Protein AF-A0A522E561-F1 (afdb_monomer)

Secondary structure (DSSP, 8-state):
----HHHHHHHHHHHHHHHHHHHHHHHHH-----PPPBPTTS-BHHHHHHHHHHHHHHHHHHH----GGGGGSHHHHT----------PPPPPPPTTS-TT----------

Radius of gyration: 41.35 Å; Cα contacts (8 Å, |Δi|>4): 16; chains: 1; bounding box: 94×52×97 Å

pLDDT: mean 77.22, std 13.96, range [38.12, 95.81]

Sequence (111 aa):
MAIQGKNKNLLVLLALLIILATAVYFLLFRKQEEEPLTDELGNPIQAQVVGQDLIGLLSELEAVKFDTSLFRSPAFLNLADFGVSLVSQAQGRINPFDVIGRGSQTSSAGK

Structure (mmCIF, N/CA/C/O backbone):
data_AF-A0A522E561-F1
#
_entry.id   AF-A0A522E561-F1
#
loop_
_atom_site.group_PDB
_atom_site.id
_atom_site.type_symbol
_atom_site.label_atom_id
_atom_site.label_alt_id
_atom_site.label_comp_id
_atom_site.label_asym_id
_atom_site.label_entity_id
_atom_site.label_seq_id
_atom_site.pdbx_PDB_ins_code
_atom_site.Cartn_x
_atom_site.Cartn_y
_atom_site.Cartn_z
_atom_site.occupancy
_atom_site.B_iso_or_equiv
_atom_site.auth_seq_id
_atom_site.auth_comp_id
_atom_site.auth_asym_id
_atom_site.auth_atom_id
_atom_site.pdbx_PDB_model_num
ATOM 1 N N . MET A 1 1 ? -36.951 18.742 64.428 1.00 44.41 1 MET A N 1
ATOM 2 C CA . MET A 1 1 ? -38.304 18.589 63.849 1.00 44.41 1 MET A CA 1
ATOM 3 C C . MET A 1 1 ? -38.703 17.124 63.996 1.00 44.41 1 MET A C 1
ATOM 5 O O . MET A 1 1 ? -38.115 16.274 63.342 1.00 44.41 1 MET A O 1
ATOM 9 N N . ALA A 1 2 ? -39.556 16.799 64.970 1.00 47.66 2 ALA A N 1
ATOM 10 C CA . ALA A 1 2 ? -39.866 15.414 65.331 1.00 47.66 2 ALA A CA 1
ATOM 11 C C . ALA A 1 2 ? -40.941 14.841 64.395 1.00 47.66 2 ALA A C 1
ATOM 13 O O . ALA A 1 2 ? -42.070 15.325 64.370 1.00 47.66 2 ALA A O 1
ATOM 14 N N . ILE A 1 3 ? -40.590 13.814 63.618 1.00 56.03 3 ILE A N 1
ATOM 15 C CA . ILE A 1 3 ? -41.523 13.130 62.717 1.00 56.03 3 ILE A CA 1
ATOM 16 C C . ILE A 1 3 ? -42.206 12.000 63.502 1.00 56.03 3 ILE A C 1
ATOM 18 O O . ILE A 1 3 ? -41.601 10.966 63.787 1.00 56.03 3 ILE A O 1
ATOM 22 N N . GLN A 1 4 ? -43.458 12.244 63.900 1.00 51.28 4 GLN A N 1
ATOM 23 C CA . GLN A 1 4 ? -44.363 11.318 64.594 1.00 51.28 4 GLN A CA 1
ATOM 24 C C . GLN A 1 4 ? -44.577 10.012 63.801 1.00 51.28 4 GLN A C 1
ATOM 26 O O . GLN A 1 4 ? -44.616 10.005 62.568 1.00 51.28 4 GLN A O 1
ATOM 31 N N . GLY A 1 5 ? -44.714 8.896 64.525 1.00 58.38 5 GLY A N 1
ATOM 32 C CA . GLY A 1 5 ? -44.506 7.513 64.061 1.00 58.38 5 GLY A CA 1
ATOM 33 C C . GLY A 1 5 ? -45.359 6.997 62.896 1.00 58.38 5 GLY A C 1
ATOM 34 O O . GLY A 1 5 ? -45.040 5.943 62.359 1.00 58.38 5 GLY A O 1
ATOM 35 N N . LYS A 1 6 ? -46.385 7.728 62.443 1.00 59.81 6 LYS A N 1
ATOM 36 C CA . LYS A 1 6 ? -47.196 7.335 61.276 1.00 59.81 6 LYS A CA 1
ATOM 37 C C . LYS A 1 6 ? -46.588 7.784 59.939 1.00 59.81 6 LYS A C 1
ATOM 39 O O . LYS A 1 6 ? -46.796 7.139 58.918 1.00 59.81 6 LYS A O 1
ATOM 44 N N . ASN A 1 7 ? -45.755 8.826 59.961 1.00 62.25 7 ASN A N 1
ATOM 45 C CA . ASN A 1 7 ? -45.156 9.422 58.761 1.00 62.25 7 ASN A CA 1
ATOM 46 C C . ASN A 1 7 ? -43.792 8.795 58.435 1.00 62.25 7 ASN A C 1
ATOM 48 O O . ASN A 1 7 ? -43.302 8.920 57.318 1.00 62.25 7 ASN A O 1
ATOM 52 N N . LYS A 1 8 ? -43.183 8.100 59.408 1.00 70.31 8 LYS A N 1
ATOM 53 C CA . LYS A 1 8 ? -41.913 7.381 59.236 1.00 70.31 8 LYS A CA 1
ATOM 54 C C . LYS A 1 8 ? -42.053 6.235 58.237 1.00 70.31 8 LYS A C 1
ATOM 56 O O . LYS A 1 8 ? -41.225 6.118 57.347 1.00 70.31 8 LYS A O 1
ATOM 61 N N . ASN A 1 9 ? -43.133 5.457 58.326 1.00 77.50 9 ASN A N 1
ATOM 62 C CA . ASN A 1 9 ? -43.401 4.361 57.390 1.00 77.50 9 ASN A CA 1
ATOM 63 C C . ASN A 1 9 ? -43.669 4.887 55.972 1.00 77.50 9 ASN A C 1
ATOM 65 O O . ASN A 1 9 ? -43.209 4.294 55.004 1.00 77.50 9 ASN A O 1
ATOM 69 N N . LEU A 1 10 ? -44.350 6.035 55.856 1.00 83.62 10 LEU A N 1
ATOM 70 C CA . LEU A 1 10 ? -44.565 6.712 54.575 1.00 83.62 10 LEU A CA 1
ATOM 71 C C . LEU A 1 10 ? -43.246 7.224 53.974 1.00 83.62 10 LEU A C 1
ATOM 73 O O . LEU A 1 10 ? -43.010 7.050 52.785 1.00 83.62 10 LEU A O 1
ATOM 77 N N . LEU A 1 11 ? -42.365 7.804 54.796 1.00 85.25 11 LEU A N 1
ATOM 78 C CA . LEU A 1 11 ? -41.025 8.232 54.381 1.00 85.25 11 LEU A CA 1
ATOM 79 C C . LEU A 1 11 ? -40.142 7.057 53.955 1.00 85.25 11 LEU A C 1
ATOM 81 O O . LEU A 1 11 ? -39.442 7.164 52.954 1.00 85.25 11 LEU A O 1
ATOM 85 N N . VAL A 1 12 ? -40.193 5.937 54.679 1.00 89.19 12 VAL A N 1
ATOM 86 C CA . VAL A 1 12 ? -39.464 4.711 54.321 1.00 89.19 12 VAL A CA 1
ATOM 87 C C . VAL A 1 12 ? -39.979 4.148 52.997 1.00 89.19 12 VAL A C 1
ATOM 89 O O . VAL A 1 12 ? -39.178 3.784 52.142 1.00 89.19 12 VAL A O 1
ATOM 92 N N . LEU A 1 13 ? -41.297 4.136 52.783 1.00 90.19 13 LEU A N 1
ATOM 93 C CA . LEU A 1 13 ? -41.899 3.666 51.535 1.00 90.19 13 LEU A CA 1
ATOM 94 C C . LEU A 1 13 ? -41.559 4.584 50.350 1.00 90.19 13 LEU A C 1
ATOM 96 O O . LEU A 1 13 ? -41.234 4.095 49.271 1.00 90.19 13 LEU A O 1
ATOM 100 N N . LEU A 1 14 ? -41.557 5.903 50.560 1.00 92.56 14 LE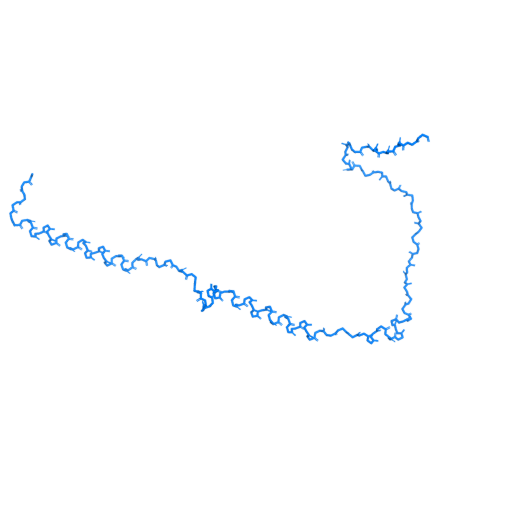U A N 1
ATOM 101 C CA . LEU A 1 14 ? -41.146 6.875 49.547 1.00 92.56 14 LEU A CA 1
ATOM 102 C C . LEU A 1 14 ? -39.656 6.738 49.199 1.00 92.56 14 LEU A C 1
ATOM 104 O O . LEU A 1 14 ? -39.298 6.748 48.025 1.00 92.56 14 LEU A O 1
ATOM 108 N N . ALA A 1 15 ? -38.794 6.560 50.203 1.00 92.25 15 ALA A N 1
ATOM 109 C CA . ALA A 1 15 ? -37.368 6.329 49.993 1.00 92.25 15 ALA A CA 1
ATOM 110 C C . ALA A 1 15 ? -37.118 5.031 49.209 1.00 92.25 15 ALA A C 1
ATOM 112 O O . ALA A 1 15 ? -36.325 5.027 48.270 1.00 92.25 15 ALA A O 1
ATOM 113 N N . LEU A 1 16 ? -37.841 3.955 49.537 1.00 94.94 16 LEU A N 1
ATOM 114 C CA . LEU A 1 16 ? -37.764 2.686 48.814 1.00 94.94 16 LEU A CA 1
ATOM 115 C C . LEU A 1 16 ? -38.172 2.850 47.342 1.00 94.94 16 LEU A C 1
ATOM 117 O O . LEU A 1 16 ? -37.509 2.320 46.454 1.00 94.94 16 LEU A O 1
ATOM 121 N N . LEU A 1 17 ? -39.230 3.620 47.079 1.00 95.62 17 LEU A N 1
ATOM 122 C CA . LEU A 1 17 ? -39.724 3.884 45.729 1.00 95.62 17 LEU A CA 1
ATOM 123 C C . LEU A 1 17 ? -38.715 4.688 44.901 1.00 95.62 17 LEU A C 1
ATOM 125 O O . LEU A 1 17 ? -38.491 4.367 43.737 1.00 95.62 17 LEU A O 1
ATOM 129 N N . ILE A 1 18 ? -38.061 5.683 45.505 1.00 95.69 18 ILE A N 1
ATOM 130 C CA . ILE A 1 18 ? -37.010 6.470 44.844 1.00 95.69 18 ILE A CA 1
ATOM 131 C C . ILE A 1 18 ? -35.805 5.587 44.500 1.00 95.69 18 ILE A C 1
ATOM 133 O O . ILE A 1 18 ? -35.306 5.670 43.383 1.00 95.69 18 ILE A O 1
ATOM 137 N N . ILE A 1 19 ? -35.370 4.717 45.419 1.00 95.69 19 ILE A N 1
ATOM 138 C CA . ILE A 1 19 ? -34.264 3.771 45.181 1.00 95.69 19 ILE A CA 1
ATOM 139 C C . ILE A 1 19 ? -34.612 2.791 44.053 1.00 95.69 19 ILE A C 1
ATOM 141 O O . ILE A 1 19 ? -33.778 2.482 43.204 1.00 95.69 19 ILE A O 1
ATOM 145 N N . LEU A 1 20 ? -35.856 2.311 44.017 1.00 95.81 20 LEU A N 1
ATOM 146 C CA . LEU A 1 20 ? -36.308 1.405 42.966 1.00 95.81 20 LEU A CA 1
ATOM 147 C C . LEU A 1 20 ? -36.369 2.115 41.605 1.00 95.81 20 LEU A C 1
ATOM 149 O O . LEU A 1 20 ? -35.926 1.565 40.599 1.00 95.81 20 LEU A O 1
ATOM 153 N N . ALA A 1 21 ? -36.861 3.355 41.576 1.00 94.31 21 ALA A N 1
ATOM 154 C CA . ALA A 1 21 ? -36.925 4.164 40.365 1.00 94.31 21 ALA A CA 1
ATOM 155 C C . ALA A 1 21 ? -35.528 4.491 39.814 1.00 94.31 21 ALA A C 1
ATOM 157 O O . ALA A 1 21 ? -35.312 4.395 38.606 1.00 94.31 21 ALA A O 1
ATOM 158 N N . THR A 1 22 ? -34.562 4.823 40.678 1.00 92.19 22 THR A N 1
ATOM 159 C CA . THR A 1 22 ? -33.177 5.071 40.252 1.00 92.19 22 THR A CA 1
ATOM 160 C C . THR A 1 22 ? -32.495 3.800 39.762 1.00 92.19 22 THR A C 1
ATOM 162 O O . THR A 1 22 ? -31.794 3.861 38.756 1.00 92.19 22 THR A O 1
ATOM 165 N N . ALA A 1 23 ? -32.737 2.647 40.390 1.00 93.19 23 ALA A N 1
ATOM 166 C CA . ALA A 1 23 ? -32.215 1.365 39.918 1.00 93.19 23 ALA A CA 1
ATOM 167 C C . ALA A 1 23 ? -32.741 1.012 38.516 1.00 93.19 23 ALA A C 1
ATOM 169 O O . ALA A 1 23 ? -31.956 0.677 37.632 1.00 93.19 23 ALA A O 1
ATOM 170 N N . VAL A 1 24 ? -34.050 1.150 38.280 1.00 94.06 24 VAL A N 1
ATOM 171 C CA . VAL A 1 24 ? -34.658 0.900 36.961 1.00 94.06 24 VAL A CA 1
ATOM 172 C C . VAL A 1 24 ? -34.136 1.886 35.917 1.00 94.06 24 VAL A C 1
ATOM 174 O O . VAL A 1 24 ? -33.767 1.476 34.819 1.00 94.06 24 VAL A O 1
ATOM 177 N N . TYR A 1 25 ? -34.041 3.172 36.261 1.00 93.62 25 TYR A N 1
ATOM 178 C CA . TYR A 1 25 ? -33.470 4.180 35.370 1.00 93.62 25 TYR A CA 1
ATOM 179 C C . TYR A 1 25 ? -32.019 3.84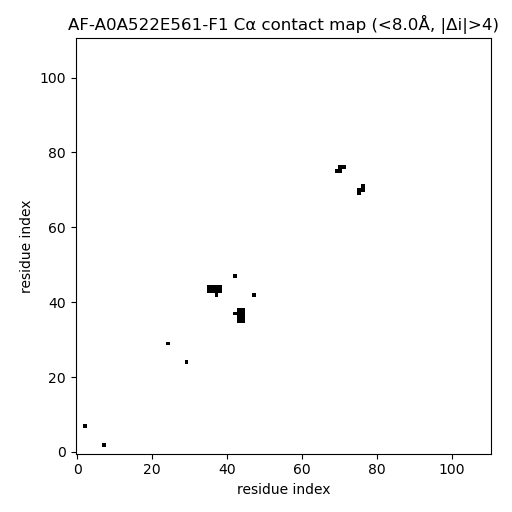9 35.000 1.00 93.62 25 TYR A C 1
ATOM 181 O O . TYR A 1 25 ? -31.658 3.897 33.829 1.00 93.62 25 TYR A O 1
ATOM 189 N N . PHE A 1 26 ? -31.196 3.447 35.969 1.00 90.88 26 PHE A N 1
ATOM 190 C CA . PHE A 1 26 ? -29.793 3.118 35.727 1.00 90.88 26 PHE A CA 1
ATOM 191 C C . PHE A 1 26 ? -29.618 1.846 34.887 1.00 90.88 26 PHE A C 1
ATOM 193 O O . PHE A 1 26 ? -28.676 1.763 34.107 1.00 90.88 26 PHE A O 1
ATOM 200 N N . LEU A 1 27 ? -30.527 0.873 35.010 1.00 87.19 27 LEU A N 1
ATOM 201 C CA . LEU A 1 27 ? -30.519 -0.336 34.181 1.00 87.19 27 LEU A CA 1
ATOM 202 C C . LEU A 1 27 ? -30.982 -0.071 32.742 1.00 87.19 27 LEU A C 1
ATOM 204 O O . LEU A 1 27 ? -30.425 -0.657 31.821 1.00 87.19 27 LEU A O 1
ATOM 208 N N . LEU A 1 28 ? -31.969 0.807 32.538 1.00 85.81 28 LEU A N 1
ATOM 209 C CA . LEU A 1 28 ? -32.517 1.097 31.207 1.00 85.81 28 LEU A CA 1
ATOM 210 C C . LEU A 1 28 ? -31.733 2.173 30.439 1.00 85.81 28 LEU A C 1
ATOM 212 O O . LEU A 1 28 ? -31.684 2.130 29.215 1.00 85.81 28 LEU A O 1
ATOM 216 N N . PHE A 1 29 ? -31.133 3.141 31.139 1.00 85.38 29 PHE A N 1
ATOM 217 C CA . PHE A 1 29 ? -30.453 4.297 30.539 1.00 85.38 29 PHE A CA 1
ATOM 218 C C . PHE A 1 29 ? -28.934 4.295 30.734 1.00 85.38 29 PHE A C 1
ATOM 220 O O . PHE A 1 29 ? -28.275 5.278 30.383 1.00 85.38 29 PHE A O 1
ATOM 227 N N . ARG A 1 30 ? -28.338 3.204 31.241 1.00 76.50 30 ARG A N 1
ATOM 228 C CA . ARG A 1 30 ? -26.888 3.007 31.108 1.00 76.50 30 ARG A CA 1
ATOM 229 C C . ARG A 1 30 ? -26.564 2.919 29.622 1.00 76.50 30 ARG A C 1
ATOM 231 O O . ARG A 1 30 ? -26.758 1.880 28.999 1.00 76.50 30 ARG A O 1
ATOM 238 N N . LYS A 1 31 ? -26.045 4.009 29.056 1.00 65.44 31 LYS A N 1
ATOM 239 C CA . LYS A 1 31 ? -25.295 3.938 27.805 1.00 65.44 31 LYS A CA 1
ATOM 240 C C . LYS A 1 31 ? -24.110 3.024 28.067 1.00 65.44 31 LYS A C 1
ATOM 242 O O . LYS A 1 31 ? -23.229 3.350 28.858 1.00 65.44 31 LYS A O 1
ATOM 247 N N . GLN A 1 32 ? -24.155 1.848 27.466 1.00 62.62 32 GLN A N 1
ATOM 248 C CA . GLN A 1 32 ? -23.000 0.986 27.364 1.00 62.62 32 GLN A CA 1
ATOM 249 C C . GLN A 1 32 ? -22.024 1.734 26.458 1.00 62.62 32 GLN A C 1
ATOM 251 O O . GLN A 1 32 ? -22.333 1.978 25.294 1.00 62.62 32 GLN A O 1
ATOM 256 N N . GLU A 1 33 ? -20.917 2.220 27.019 1.00 63.66 33 GLU A N 1
ATOM 257 C CA . GLU A 1 33 ? -19.781 2.605 26.188 1.00 63.66 33 GLU A CA 1
ATOM 258 C C . GLU A 1 33 ? -19.422 1.351 25.393 1.00 63.66 33 GLU A C 1
ATOM 260 O O . GLU A 1 33 ? -19.187 0.288 25.975 1.00 63.66 33 GLU A O 1
ATOM 265 N N . GLU A 1 34 ? -19.540 1.438 24.070 1.00 61.12 34 GLU A N 1
ATOM 266 C CA . GLU A 1 34 ? -19.158 0.347 23.188 1.00 61.12 34 GLU A CA 1
ATOM 267 C C . GLU A 1 34 ? -17.640 0.207 23.280 1.00 61.12 34 GLU A C 1
ATOM 269 O O . GLU A 1 34 ? -16.884 0.889 22.591 1.00 61.12 34 GLU A O 1
ATOM 274 N N . GLU A 1 35 ? -17.197 -0.648 24.201 1.00 65.06 35 GLU A N 1
ATOM 275 C CA . GLU A 1 35 ? -15.864 -1.231 24.164 1.00 65.06 35 GLU A CA 1
ATOM 276 C C . GLU A 1 35 ? -15.674 -1.816 22.756 1.00 65.06 35 GLU A C 1
ATOM 278 O O . GLU A 1 35 ? -16.513 -2.612 22.310 1.00 65.06 35 GLU A O 1
ATOM 283 N N . PRO A 1 36 ? -14.631 -1.401 22.016 1.00 64.38 36 PRO A N 1
ATOM 284 C CA . PRO A 1 36 ? -14.404 -1.911 20.677 1.00 64.38 36 PRO A CA 1
ATOM 285 C C . PRO A 1 36 ? -14.257 -3.428 20.763 1.00 64.38 36 PRO A C 1
ATOM 287 O O . PRO A 1 36 ? -13.386 -3.934 21.472 1.00 64.38 36 PRO A O 1
ATOM 290 N N . LEU A 1 37 ? -15.123 -4.153 20.047 1.00 70.19 37 LEU A N 1
ATOM 291 C CA . LEU A 1 37 ? -15.049 -5.607 19.978 1.00 70.19 37 LEU A CA 1
ATOM 292 C C . LEU A 1 37 ? -13.646 -5.999 19.509 1.00 70.19 37 LEU A C 1
ATOM 294 O O . LEU A 1 37 ? -13.217 -5.647 18.404 1.00 70.19 37 LEU A O 1
ATOM 298 N N . THR A 1 38 ? -12.938 -6.691 20.391 1.00 75.81 38 THR A N 1
ATOM 299 C CA . THR A 1 38 ? -11.602 -7.223 20.162 1.00 75.81 38 THR A CA 1
ATOM 300 C C . THR A 1 38 ? -11.692 -8.723 19.890 1.00 75.81 38 THR A C 1
ATOM 302 O O . THR A 1 38 ? -12.528 -9.427 20.454 1.00 75.81 38 THR A O 1
ATOM 305 N N . ASP A 1 39 ? -10.865 -9.189 18.962 1.00 73.88 39 ASP A N 1
ATOM 306 C C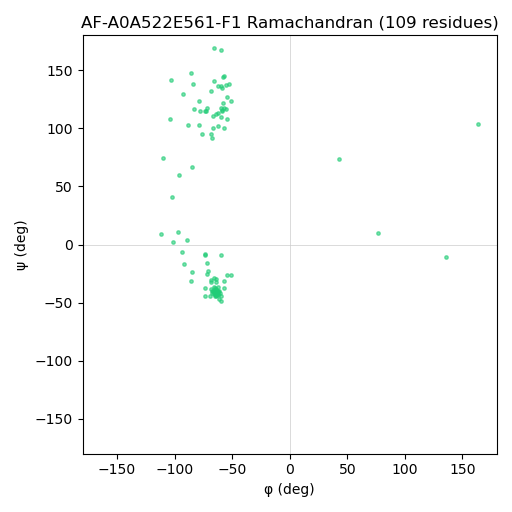A . ASP A 1 39 ? -10.610 -10.604 18.681 1.00 73.88 39 ASP A CA 1
ATOM 307 C C . ASP A 1 39 ? -9.906 -11.286 19.882 1.00 73.88 39 ASP A C 1
ATOM 309 O O . ASP A 1 39 ? -9.424 -10.614 20.793 1.00 73.88 39 ASP A O 1
ATOM 313 N N . GLU A 1 40 ? -9.804 -12.615 19.878 1.00 75.94 40 GLU A N 1
ATOM 314 C CA . GLU A 1 40 ? -9.061 -13.456 20.828 1.00 75.94 40 GLU A CA 1
ATOM 315 C C . GLU A 1 40 ? -7.599 -13.000 21.016 1.00 75.94 40 GLU A C 1
ATOM 317 O O . GLU A 1 40 ? -7.022 -13.180 22.088 1.00 75.94 40 GLU A O 1
ATOM 322 N N . LEU A 1 41 ? -7.015 -12.334 20.010 1.00 76.00 41 LEU A N 1
ATOM 323 C CA . LEU A 1 41 ? -5.684 -11.717 20.075 1.00 76.00 41 LEU A CA 1
ATOM 324 C C . LEU A 1 41 ? -5.667 -10.254 20.567 1.00 76.00 41 LEU A C 1
ATOM 326 O O . LEU A 1 41 ? -4.610 -9.625 20.574 1.00 76.00 41 LEU A O 1
ATOM 330 N N . GLY A 1 42 ? -6.805 -9.687 20.971 1.00 72.38 42 GLY A N 1
ATOM 331 C CA . GLY A 1 42 ? -6.904 -8.307 21.460 1.00 72.38 42 GLY A CA 1
ATOM 332 C C . GLY A 1 42 ? -6.874 -7.238 20.361 1.00 72.38 42 GLY A C 1
ATOM 333 O O . GLY A 1 42 ? -6.767 -6.049 20.660 1.00 72.38 42 GLY A O 1
ATOM 334 N N . ASN A 1 43 ? -6.972 -7.635 19.089 1.00 75.12 43 ASN A N 1
ATOM 335 C CA . ASN A 1 43 ? -7.032 -6.704 17.964 1.00 75.12 43 ASN A CA 1
ATOM 336 C C . ASN A 1 43 ? -8.474 -6.231 17.751 1.00 75.12 43 ASN A C 1
ATOM 338 O O . ASN A 1 43 ? -9.382 -7.061 17.789 1.00 75.12 43 ASN A O 1
ATOM 342 N N . PRO A 1 44 ? -8.724 -4.939 17.478 1.00 74.00 44 PRO A N 1
ATOM 343 C CA . PRO A 1 44 ? -10.062 -4.495 17.104 1.00 74.00 44 PRO A CA 1
ATOM 344 C C . PRO A 1 44 ? -10.498 -5.246 15.839 1.00 74.00 44 PRO A C 1
ATOM 346 O O . PRO A 1 44 ? -9.725 -5.328 14.889 1.00 74.00 44 PRO A O 1
ATOM 349 N N . ILE A 1 45 ? -11.730 -5.766 15.786 1.00 65.50 45 ILE A N 1
ATOM 350 C CA . ILE A 1 45 ? -12.233 -6.572 14.647 1.00 65.50 45 ILE A CA 1
ATOM 351 C C . ILE A 1 45 ? -12.085 -5.841 13.294 1.00 65.50 45 ILE A C 1
ATOM 353 O O . ILE A 1 45 ? -11.911 -6.458 12.247 1.00 65.50 45 ILE A O 1
ATOM 357 N N . GLN A 1 46 ? -12.065 -4.510 13.308 1.00 62.81 46 GLN A N 1
ATOM 358 C CA . GLN A 1 46 ? -11.806 -3.672 12.132 1.00 62.81 46 GLN A CA 1
ATOM 359 C C . GLN A 1 46 ? -10.386 -3.859 11.552 1.00 62.81 46 GLN A C 1
ATOM 361 O O . GLN A 1 46 ? -10.200 -3.736 10.345 1.00 62.81 46 GLN A O 1
ATOM 366 N N . ALA A 1 47 ? -9.389 -4.206 12.375 1.00 61.44 47 ALA A N 1
ATOM 367 C CA . ALA A 1 47 ? -8.025 -4.507 11.933 1.00 61.44 47 ALA A CA 1
ATOM 368 C C . ALA A 1 47 ? -7.919 -5.851 11.188 1.00 61.44 47 ALA A C 1
ATOM 370 O O . ALA A 1 47 ? -7.052 -6.000 10.328 1.00 61.44 47 ALA A O 1
ATOM 371 N N . GLN A 1 48 ? -8.828 -6.799 11.452 1.00 62.81 48 GLN A N 1
ATOM 372 C CA . GLN A 1 48 ? -8.910 -8.071 10.722 1.00 62.81 48 GLN A CA 1
ATOM 373 C C . GLN A 1 48 ? -9.189 -7.839 9.227 1.00 62.81 48 GLN A C 1
ATOM 375 O O . GLN A 1 48 ? -8.590 -8.488 8.371 1.00 62.81 48 GLN A O 1
ATOM 380 N N . VAL A 1 49 ? -10.065 -6.874 8.917 1.00 64.62 49 VAL A N 1
ATOM 381 C CA . VAL A 1 49 ? -10.449 -6.514 7.542 1.00 64.62 49 VAL A CA 1
ATOM 382 C C . VAL A 1 49 ? -9.245 -5.967 6.766 1.00 64.62 49 VAL A C 1
ATOM 384 O O . VAL A 1 49 ? -8.988 -6.395 5.647 1.00 64.62 49 VAL A O 1
ATOM 387 N N . VAL A 1 50 ? -8.437 -5.108 7.397 1.00 70.69 50 VAL A N 1
ATOM 388 C CA . VAL A 1 50 ? -7.215 -4.547 6.788 1.00 70.69 50 VAL A CA 1
ATOM 389 C C . VAL A 1 50 ? -6.161 -5.630 6.523 1.00 70.69 50 VAL A C 1
ATOM 391 O O . VAL A 1 50 ? -5.475 -5.594 5.502 1.00 70.69 50 VAL A O 1
ATOM 394 N N . GLY A 1 51 ? -6.034 -6.617 7.417 1.00 78.00 51 GLY A N 1
ATOM 395 C CA . GLY A 1 51 ? -5.130 -7.752 7.217 1.00 78.00 51 GLY A CA 1
ATOM 396 C C . GLY A 1 51 ? -5.509 -8.602 6.001 1.00 78.00 51 GLY A C 1
ATOM 397 O O . GLY A 1 51 ? -4.637 -8.981 5.220 1.00 78.00 51 GLY A O 1
ATOM 398 N N . GLN A 1 52 ? -6.808 -8.854 5.808 1.00 80.19 52 GLN A N 1
ATOM 399 C CA . GLN A 1 52 ? -7.333 -9.622 4.676 1.00 80.19 52 GLN A CA 1
ATOM 400 C C . GLN A 1 52 ? -7.029 -8.942 3.329 1.00 80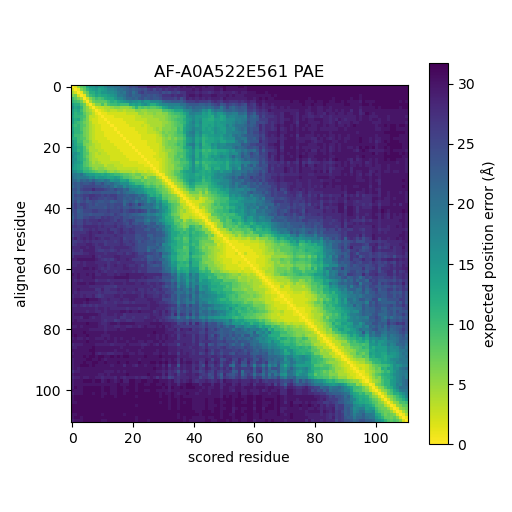.19 52 GLN A C 1
ATOM 402 O O . GLN A 1 52 ? -6.582 -9.614 2.397 1.00 80.19 52 GLN A O 1
ATOM 407 N N . ASP A 1 53 ? -7.205 -7.620 3.247 1.00 83.44 53 ASP A N 1
ATOM 408 C CA . ASP A 1 53 ? -6.919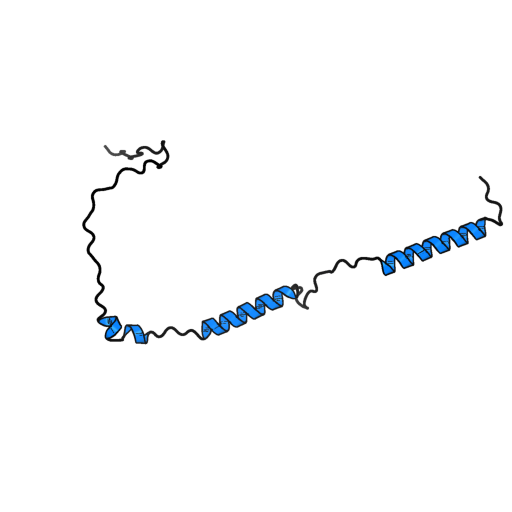 -6.834 2.040 1.00 83.44 53 ASP A CA 1
ATOM 409 C C . ASP A 1 53 ? -5.430 -6.874 1.673 1.00 83.44 53 ASP A C 1
ATOM 411 O O . ASP A 1 53 ? -5.073 -7.024 0.503 1.00 83.44 53 ASP A O 1
ATOM 415 N N . LEU A 1 54 ? -4.542 -6.806 2.672 1.00 87.62 54 LEU A N 1
ATOM 416 C CA . LEU A 1 54 ? -3.096 -6.875 2.455 1.00 87.62 54 LEU A CA 1
ATOM 417 C C . LEU A 1 54 ? -2.662 -8.245 1.910 1.00 87.62 54 LEU A C 1
ATOM 419 O O . LEU A 1 54 ? -1.801 -8.326 1.036 1.00 87.62 54 LEU A O 1
ATOM 423 N N . ILE A 1 55 ? -3.277 -9.321 2.408 1.00 89.31 55 ILE A N 1
ATOM 424 C CA . ILE A 1 55 ? -3.031 -10.692 1.943 1.00 89.31 55 ILE A CA 1
ATOM 425 C C . ILE A 1 55 ? -3.543 -10.868 0.507 1.00 89.31 55 ILE A C 1
ATOM 427 O O . ILE A 1 55 ? -2.858 -11.478 -0.315 1.00 89.31 55 ILE A O 1
ATOM 431 N N . GLY A 1 56 ? -4.708 -10.294 0.185 1.00 88.88 56 GLY A N 1
ATOM 432 C CA . GLY A 1 56 ? -5.237 -10.262 -1.180 1.00 88.88 56 GLY A CA 1
ATOM 433 C C . GLY A 1 56 ? -4.297 -9.538 -2.145 1.00 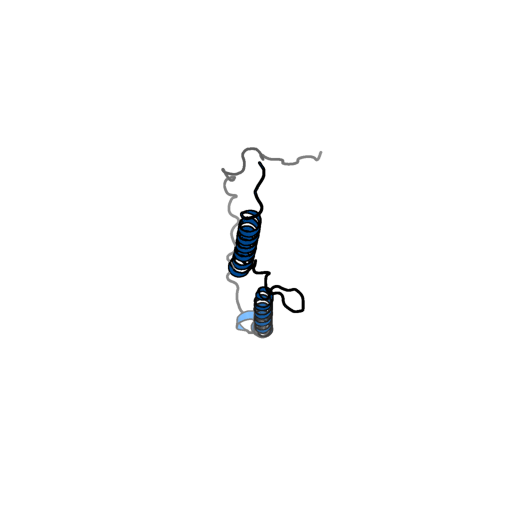88.88 56 GLY A C 1
ATOM 434 O O . GLY A 1 56 ? -3.925 -10.094 -3.177 1.00 88.88 56 GLY A O 1
ATOM 435 N N . LEU A 1 57 ? -3.835 -8.344 -1.765 1.00 90.00 57 LEU A N 1
ATOM 436 C CA . LEU A 1 57 ? -2.895 -7.553 -2.559 1.00 90.00 57 LEU A CA 1
ATOM 437 C C . LEU A 1 57 ? -1.553 -8.272 -2.757 1.00 90.00 57 LEU A C 1
ATOM 439 O O . LEU A 1 57 ? -0.982 -8.233 -3.846 1.00 90.00 57 LEU A O 1
ATOM 443 N N . LEU A 1 58 ? -1.046 -8.948 -1.722 1.00 90.38 58 LEU A N 1
ATOM 444 C CA . LEU A 1 58 ? 0.188 -9.724 -1.822 1.00 90.38 58 LEU A CA 1
ATOM 445 C C . LEU A 1 58 ? 0.037 -10.897 -2.799 1.00 90.38 58 LEU A C 1
ATOM 447 O O . LEU A 1 58 ? 0.921 -11.112 -3.625 1.00 90.38 58 LEU A O 1
ATOM 451 N N . SER A 1 59 ? -1.090 -11.613 -2.745 1.00 90.75 59 SER A N 1
ATOM 452 C CA . SER A 1 59 ? -1.385 -12.697 -3.688 1.00 90.75 59 SER A CA 1
ATOM 453 C C . SER A 1 59 ? -1.490 -12.194 -5.130 1.00 90.75 59 SER A C 1
ATOM 455 O O . SER A 1 59 ? -1.081 -12.897 -6.053 1.00 90.75 59 SER A O 1
ATOM 457 N N . GLU A 1 60 ? -2.039 -10.996 -5.336 1.00 89.69 60 GLU A N 1
ATOM 458 C CA . GLU A 1 60 ? -2.125 -10.370 -6.656 1.00 89.69 60 GLU A CA 1
ATOM 459 C C . GLU A 1 60 ? -0.737 -9.962 -7.171 1.00 89.69 60 GLU A C 1
ATOM 461 O O . GLU A 1 60 ? -0.382 -10.271 -8.308 1.00 89.69 60 GLU A O 1
ATOM 466 N N . LEU A 1 61 ? 0.092 -9.351 -6.320 1.00 87.00 61 LEU A N 1
ATOM 467 C CA . LEU A 1 61 ? 1.471 -8.973 -6.646 1.00 87.00 61 LEU A CA 1
ATOM 468 C C . LEU A 1 61 ? 2.372 -10.179 -6.933 1.00 87.00 61 LEU A C 1
ATOM 470 O O . LEU A 1 61 ? 3.199 -10.108 -7.839 1.00 87.00 61 LEU A O 1
ATOM 474 N N . GLU A 1 62 ? 2.219 -11.289 -6.206 1.00 86.75 62 GLU A N 1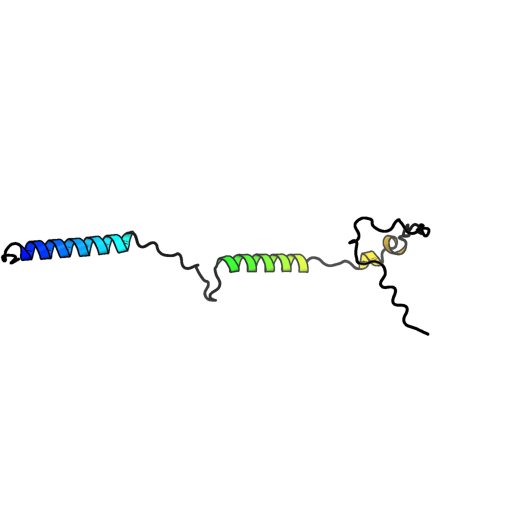
ATOM 475 C CA . GLU A 1 62 ? 2.987 -12.518 -6.451 1.00 86.75 62 GLU A CA 1
ATOM 476 C C . GLU A 1 62 ? 2.674 -13.130 -7.829 1.00 86.75 62 GLU A C 1
ATOM 478 O O . GLU A 1 62 ? 3.552 -13.702 -8.486 1.00 86.75 62 GLU A O 1
ATOM 483 N N . ALA A 1 63 ? 1.436 -12.969 -8.305 1.00 85.31 63 ALA A N 1
ATOM 484 C CA . ALA A 1 63 ? 1.029 -13.416 -9.633 1.00 85.31 63 ALA A CA 1
ATOM 485 C C . ALA A 1 63 ? 1.640 -12.565 -10.764 1.00 85.31 63 ALA A C 1
ATOM 487 O O . ALA A 1 63 ? 1.781 -13.052 -11.891 1.00 85.31 63 ALA A O 1
ATOM 488 N N . VAL A 1 64 ? 2.049 -11.321 -10.484 1.00 85.19 64 VAL A N 1
ATOM 489 C CA . VAL A 1 64 ? 2.709 -10.451 -11.464 1.00 85.19 64 VAL A CA 1
ATOM 490 C C . VAL A 1 64 ? 4.162 -10.891 -11.635 1.00 85.19 64 VAL A C 1
ATOM 492 O O . VAL A 1 64 ? 5.068 -10.482 -10.909 1.00 85.19 64 VAL A O 1
ATOM 495 N N . LYS A 1 65 ? 4.410 -11.719 -12.650 1.00 83.31 65 LYS A N 1
ATOM 496 C CA . LYS A 1 65 ? 5.770 -12.082 -13.058 1.00 83.31 65 LYS A CA 1
ATOM 497 C C . LYS A 1 65 ? 6.276 -11.164 -14.153 1.00 83.31 65 LYS A C 1
ATOM 499 O O . LYS A 1 65 ? 5.629 -10.969 -15.178 1.00 83.31 65 LYS A O 1
ATOM 504 N N . PHE A 1 66 ? 7.474 -10.632 -13.941 1.00 82.69 66 PHE A N 1
ATOM 505 C CA . PHE A 1 66 ? 8.157 -9.833 -14.942 1.00 82.69 66 PHE A CA 1
ATOM 506 C C . PHE A 1 66 ? 8.790 -10.737 -16.002 1.00 82.69 66 PHE A C 1
ATOM 508 O O . PHE A 1 66 ? 9.703 -11.514 -15.711 1.00 82.69 66 PHE A O 1
ATOM 515 N N . ASP A 1 67 ? 8.297 -10.644 -17.235 1.00 86.56 67 ASP A N 1
ATOM 516 C CA . ASP A 1 67 ? 8.830 -11.413 -18.352 1.00 86.56 67 ASP A CA 1
ATOM 517 C C . ASP A 1 67 ? 10.121 -10.784 -18.895 1.00 86.56 67 ASP A C 1
ATOM 519 O O . ASP A 1 67 ? 10.119 -9.804 -19.642 1.00 86.56 67 ASP A O 1
ATOM 523 N N . THR A 1 68 ? 11.253 -11.390 -18.538 1.00 87.62 68 THR A N 1
ATOM 524 C CA . THR A 1 68 ? 12.580 -10.969 -19.013 1.00 87.62 68 THR A CA 1
ATOM 525 C C . THR A 1 68 ? 12.849 -11.331 -20.478 1.00 87.62 68 THR A C 1
ATOM 527 O O . THR A 1 68 ? 13.845 -10.877 -21.047 1.00 87.62 68 THR A O 1
ATOM 530 N N . SER A 1 69 ? 11.974 -12.116 -21.118 1.00 90.25 69 SER A N 1
ATOM 531 C CA . SER A 1 69 ? 12.093 -12.471 -22.534 1.00 90.25 69 SER A CA 1
ATOM 532 C C . SER A 1 69 ? 11.936 -11.254 -23.451 1.00 90.25 69 SER A C 1
ATOM 534 O O . SER A 1 69 ? 12.591 -11.190 -24.495 1.00 90.25 69 SER A O 1
ATOM 536 N N . LEU A 1 70 ? 11.173 -10.239 -23.021 1.00 87.56 70 LEU A N 1
ATOM 537 C CA . LEU A 1 70 ? 10.980 -8.986 -23.756 1.00 87.56 70 LEU A CA 1
ATOM 538 C C . LEU A 1 70 ? 12.306 -8.279 -24.061 1.00 87.56 70 LEU A C 1
ATOM 540 O O . LEU A 1 70 ? 12.486 -7.774 -25.169 1.00 87.56 70 LEU A O 1
ATOM 544 N N . PHE A 1 71 ? 13.273 -8.325 -23.140 1.00 89.25 71 PHE A N 1
ATOM 545 C C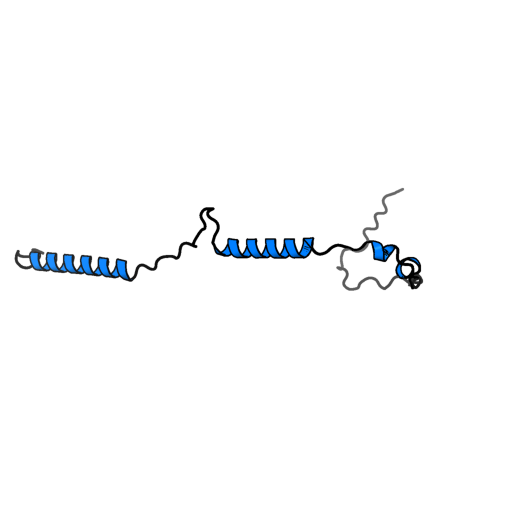A . PHE A 1 71 ? 14.597 -7.720 -23.330 1.00 89.25 71 PHE A CA 1
ATOM 546 C C . PHE A 1 71 ? 15.492 -8.463 -24.319 1.00 89.25 71 PHE A C 1
ATOM 548 O O . PHE A 1 71 ? 16.495 -7.924 -24.778 1.00 89.25 71 PHE A O 1
ATOM 555 N N . ARG A 1 72 ? 15.149 -9.712 -24.640 1.00 91.44 72 ARG A N 1
ATOM 556 C CA . ARG A 1 72 ? 15.840 -10.511 -25.658 1.00 91.44 72 ARG A CA 1
ATOM 557 C C . ARG A 1 72 ? 15.176 -10.387 -27.025 1.00 91.44 72 ARG A C 1
ATOM 559 O O . ARG A 1 72 ? 15.697 -10.928 -27.998 1.00 91.44 72 ARG A O 1
ATOM 566 N N . SER A 1 73 ? 14.028 -9.712 -27.111 1.00 91.62 73 SER A N 1
ATOM 567 C CA . SER A 1 73 ? 13.338 -9.533 -28.380 1.00 91.62 73 SER A CA 1
ATOM 568 C C . SER A 1 73 ? 14.183 -8.667 -29.326 1.00 91.62 73 SER A C 1
ATOM 570 O O . SER A 1 73 ? 14.768 -7.668 -28.895 1.00 91.62 73 SER A O 1
ATOM 572 N N . PRO A 1 74 ? 14.227 -8.988 -30.632 1.00 89.31 74 PRO A N 1
ATOM 573 C CA . PRO A 1 74 ? 14.885 -8.132 -31.612 1.00 89.31 74 PRO A CA 1
ATOM 574 C C . PRO A 1 74 ? 14.312 -6.712 -31.621 1.00 89.31 74 PRO A C 1
ATOM 576 O O . PRO A 1 74 ? 15.050 -5.769 -31.868 1.00 89.31 74 PRO A O 1
ATOM 579 N N . ALA A 1 75 ? 13.021 -6.543 -31.318 1.00 86.31 75 ALA A N 1
ATOM 580 C CA . ALA A 1 75 ? 12.389 -5.231 -31.221 1.00 86.31 75 ALA A CA 1
ATOM 581 C C . ALA A 1 75 ? 12.982 -4.377 -30.087 1.00 86.31 75 ALA A C 1
ATOM 583 O O . ALA A 1 75 ? 13.219 -3.192 -30.290 1.00 86.31 75 ALA A O 1
ATOM 584 N N . PHE A 1 76 ? 13.261 -4.977 -28.924 1.00 87.69 76 PHE A N 1
ATOM 585 C CA . PHE A 1 76 ? 13.897 -4.286 -27.802 1.00 87.69 76 PHE A CA 1
ATOM 586 C C . PHE A 1 76 ? 15.389 -4.031 -28.053 1.00 87.69 76 PHE A C 1
ATOM 588 O O . PHE A 1 76 ? 15.874 -2.930 -27.820 1.00 87.69 76 PHE A O 1
ATOM 595 N N . LEU A 1 77 ? 16.120 -5.024 -28.571 1.00 88.88 77 LEU A N 1
ATOM 596 C CA . LEU A 1 77 ? 17.564 -4.906 -28.820 1.00 88.88 77 LEU A CA 1
ATOM 597 C C . LEU A 1 77 ? 17.913 -3.932 -29.953 1.00 88.88 77 LEU A C 1
ATOM 599 O O . LEU A 1 77 ? 18.975 -3.320 -29.922 1.00 88.88 77 LEU A O 1
ATOM 603 N N . ASN A 1 78 ? 17.035 -3.797 -30.949 1.00 90.12 78 ASN A N 1
ATOM 604 C CA . ASN A 1 78 ? 17.205 -2.856 -32.058 1.00 90.12 78 ASN A CA 1
ATOM 605 C C . ASN A 1 78 ? 16.447 -1.541 -31.835 1.00 90.12 78 ASN A C 1
ATOM 607 O O . ASN A 1 78 ? 16.321 -0.753 -32.774 1.00 90.12 78 ASN A O 1
ATOM 611 N N . LEU A 1 79 ? 15.920 -1.301 -30.627 1.00 86.25 79 LEU A N 1
ATOM 612 C CA . LEU A 1 79 ? 15.293 -0.029 -30.302 1.00 86.25 79 LEU A CA 1
ATOM 613 C C . LEU A 1 79 ? 16.372 1.058 -30.314 1.00 86.25 79 LEU A C 1
ATOM 615 O O . LEU A 1 79 ? 17.152 1.203 -29.376 1.00 86.25 79 LEU A O 1
ATOM 619 N N . ALA A 1 80 ? 16.430 1.800 -31.415 1.00 77.75 80 ALA A N 1
ATOM 620 C CA . ALA A 1 80 ? 17.260 2.983 -31.522 1.00 77.75 80 ALA A CA 1
ATOM 621 C C . ALA A 1 80 ? 16.610 4.099 -30.697 1.00 77.75 80 ALA A C 1
ATOM 623 O O . ALA A 1 80 ? 15.499 4.536 -31.001 1.00 77.75 80 ALA A O 1
ATOM 624 N N . ASP A 1 81 ? 17.289 4.530 -29.637 1.00 76.25 81 ASP A N 1
ATOM 625 C CA . ASP A 1 81 ? 16.872 5.693 -28.862 1.00 76.25 81 ASP A CA 1
ATOM 626 C C . ASP A 1 81 ? 17.041 6.966 -29.707 1.00 76.25 81 ASP A C 1
ATOM 628 O O . ASP A 1 81 ? 18.087 7.193 -30.321 1.00 76.25 81 ASP A O 1
ATOM 632 N N . PHE A 1 82 ? 16.009 7.809 -29.741 1.00 76.12 82 PHE A N 1
ATOM 633 C CA . PHE A 1 82 ? 16.026 9.096 -30.435 1.00 76.12 82 PHE A CA 1
ATOM 634 C C . PHE A 1 82 ? 16.366 10.210 -29.444 1.00 76.12 82 PHE A C 1
ATOM 636 O O . PHE A 1 82 ? 15.601 11.152 -29.231 1.00 76.12 82 PHE A O 1
ATOM 643 N N . GLY A 1 83 ? 17.539 10.101 -28.826 1.00 81.06 83 GLY A N 1
ATOM 644 C CA . GLY A 1 83 ? 18.098 11.169 -28.010 1.00 81.06 83 GLY A CA 1
ATOM 645 C C . GLY A 1 83 ? 18.569 12.326 -28.891 1.00 81.06 83 GLY A C 1
ATOM 646 O O . GLY A 1 83 ? 19.492 12.177 -29.690 1.00 81.06 83 GLY A O 1
ATOM 647 N N . VAL A 1 84 ? 17.969 13.508 -28.740 1.00 83.25 84 VAL A N 1
ATOM 648 C CA . VAL A 1 84 ? 18.525 14.745 -29.307 1.00 83.25 84 VAL A CA 1
ATOM 649 C C . VAL A 1 84 ? 19.650 15.226 -28.398 1.00 83.25 84 VAL A C 1
ATOM 651 O O . VAL A 1 84 ? 19.439 15.475 -27.212 1.00 83.25 84 VAL A O 1
ATOM 654 N N . SER A 1 85 ? 20.850 15.390 -28.960 1.00 81.44 85 SER A N 1
ATOM 655 C CA . SER A 1 85 ? 21.947 16.048 -28.252 1.00 81.44 85 SER A CA 1
ATOM 656 C C . SER A 1 85 ? 21.559 17.501 -27.984 1.00 81.44 85 SER A C 1
ATOM 658 O O . SER A 1 85 ? 21.391 18.297 -28.911 1.00 81.44 85 SER A O 1
ATOM 660 N N . LEU A 1 86 ? 21.365 17.839 -26.709 1.00 82.12 86 LEU A N 1
ATOM 661 C CA . LEU A 1 86 ? 21.085 19.208 -26.310 1.00 82.12 86 LEU A CA 1
ATOM 662 C C . LEU A 1 86 ? 22.369 20.022 -26.444 1.00 82.12 86 LEU A C 1
ATOM 664 O O . LEU A 1 86 ? 23.345 19.797 -25.727 1.00 82.12 86 LEU A O 1
ATOM 668 N N . VAL A 1 87 ? 22.357 20.991 -27.357 1.00 86.00 87 VAL A N 1
ATOM 669 C CA . VAL A 1 87 ? 23.402 22.013 -27.408 1.00 86.00 87 VAL A CA 1
ATOM 670 C C . VAL A 1 87 ? 23.429 22.770 -26.083 1.00 86.00 87 VAL A C 1
ATOM 672 O O . VAL A 1 87 ? 22.381 23.120 -25.535 1.00 86.00 87 VAL A O 1
ATOM 675 N N . SER A 1 88 ? 24.635 23.010 -25.565 1.00 84.38 88 SER A N 1
ATOM 676 C CA . SER A 1 88 ? 24.817 23.804 -24.352 1.00 84.38 88 SER A CA 1
ATOM 677 C C . SER A 1 88 ? 24.230 25.194 -24.577 1.00 84.38 88 SER A C 1
ATOM 679 O O . SER A 1 88 ? 24.674 25.939 -25.453 1.00 84.38 88 SER A O 1
ATOM 681 N N . GLN A 1 89 ? 23.183 25.510 -23.824 1.00 83.25 89 GLN A N 1
ATOM 682 C CA . GLN A 1 89 ? 22.510 26.799 -23.882 1.00 83.25 89 GLN A CA 1
ATOM 683 C C . GLN A 1 89 ? 23.242 27.762 -22.949 1.00 83.25 89 GLN A C 1
ATOM 685 O O . GLN A 1 89 ? 23.771 27.348 -21.914 1.00 83.25 89 GLN A O 1
ATOM 690 N N . ALA A 1 90 ? 23.268 29.050 -23.290 1.00 81.88 90 ALA A N 1
ATOM 691 C CA . ALA A 1 90 ? 23.795 30.056 -22.375 1.00 81.88 90 ALA A CA 1
ATOM 692 C C . ALA A 1 90 ? 23.059 29.967 -21.028 1.00 81.88 90 ALA A C 1
ATOM 694 O O . ALA A 1 90 ? 21.836 29.809 -20.994 1.00 81.88 90 ALA A O 1
ATOM 695 N N . GLN A 1 91 ? 23.808 30.054 -19.924 1.00 81.38 91 GLN A N 1
ATOM 696 C CA . GLN A 1 91 ? 23.233 30.021 -18.583 1.00 81.38 91 GLN A CA 1
ATOM 697 C C . GLN A 1 91 ? 22.151 31.103 -18.471 1.00 81.38 91 GLN A C 1
ATOM 699 O O . GLN A 1 91 ? 22.386 32.268 -18.798 1.00 81.38 91 GLN A O 1
ATOM 704 N N . GLY A 1 92 ? 20.951 30.697 -18.049 1.00 83.44 92 GLY A N 1
ATOM 705 C CA . GLY A 1 92 ? 19.823 31.605 -17.875 1.00 83.44 92 GLY A CA 1
ATOM 706 C C . GLY A 1 92 ? 20.122 32.713 -16.863 1.00 83.44 92 GLY A C 1
ATOM 707 O O . GLY A 1 92 ? 21.097 32.665 -16.110 1.00 83.44 92 GLY A O 1
ATOM 708 N N . ARG A 1 93 ? 19.255 33.728 -16.824 1.00 83.38 93 ARG A N 1
ATOM 709 C CA . ARG A 1 93 ? 19.353 34.793 -15.818 1.00 83.38 93 ARG A CA 1
ATOM 710 C C . ARG A 1 93 ? 19.279 34.188 -14.416 1.00 83.38 93 ARG A C 1
ATOM 712 O O . ARG A 1 93 ? 18.518 33.250 -14.187 1.00 83.38 93 ARG A O 1
ATOM 719 N N . ILE A 1 94 ? 20.039 34.765 -13.486 1.00 80.56 94 ILE A N 1
ATOM 720 C CA . ILE A 1 94 ? 19.949 34.404 -12.071 1.00 80.56 94 ILE A CA 1
ATOM 721 C C . ILE A 1 94 ? 18.491 34.510 -11.605 1.00 80.56 94 ILE A C 1
ATOM 723 O O . ILE A 1 94 ? 17.778 35.436 -12.006 1.00 80.56 94 ILE A O 1
ATOM 727 N N . ASN A 1 95 ? 18.040 33.534 -10.815 1.00 78.75 95 ASN A N 1
ATOM 728 C CA . ASN A 1 95 ? 16.657 33.460 -10.357 1.00 78.75 95 ASN A CA 1
ATOM 729 C C . ASN A 1 95 ? 16.305 34.737 -9.560 1.00 78.75 95 ASN A C 1
ATOM 731 O O . ASN A 1 95 ? 16.892 34.961 -8.503 1.00 78.75 95 ASN A O 1
ATOM 735 N N . PRO A 1 96 ? 15.357 35.576 -10.028 1.00 75.75 96 PRO A N 1
ATOM 736 C CA . PRO A 1 96 ? 15.011 36.830 -9.358 1.00 75.75 96 PRO A CA 1
ATOM 737 C C . PRO A 1 96 ? 14.206 36.625 -8.064 1.00 75.75 96 PRO A C 1
ATOM 739 O O . PRO A 1 96 ? 13.992 37.586 -7.330 1.00 75.75 96 PRO A O 1
ATOM 742 N N . PHE A 1 97 ? 13.759 35.395 -7.793 1.00 81.44 97 PHE A N 1
ATOM 743 C CA . PHE A 1 97 ? 13.127 34.982 -6.539 1.00 81.44 97 PHE A CA 1
ATOM 744 C C . PHE A 1 97 ? 14.089 34.223 -5.621 1.00 81.44 97 PHE A C 1
ATOM 746 O O . PHE A 1 97 ? 13.666 33.752 -4.564 1.00 81.44 97 PHE A O 1
ATOM 753 N N . ASP A 1 98 ? 15.359 34.065 -6.016 1.00 74.88 98 ASP A N 1
ATOM 754 C CA . ASP A 1 98 ? 16.359 33.550 -5.090 1.00 74.88 98 ASP A CA 1
ATOM 755 C C . ASP A 1 98 ? 16.495 34.534 -3.928 1.00 74.88 98 ASP A C 1
ATOM 757 O O . ASP A 1 98 ? 16.450 35.755 -4.107 1.00 74.88 98 ASP A O 1
ATOM 761 N N . VAL A 1 99 ? 16.565 33.996 -2.716 1.00 73.25 99 VAL A N 1
ATOM 762 C CA . VAL A 1 99 ? 16.404 34.782 -1.495 1.00 73.25 99 VAL A CA 1
ATOM 763 C C . VAL A 1 99 ? 17.519 35.823 -1.443 1.00 73.25 99 VAL A C 1
ATOM 765 O O . VAL A 1 99 ? 18.699 35.486 -1.309 1.00 73.25 99 VAL A O 1
ATOM 768 N N . ILE A 1 100 ? 17.138 37.097 -1.549 1.00 63.47 100 ILE A N 1
ATOM 769 C CA . ILE A 1 100 ? 18.048 38.237 -1.447 1.00 63.47 100 ILE A CA 1
ATOM 770 C C . ILE A 1 100 ? 18.789 38.103 -0.109 1.00 63.47 100 ILE A C 1
ATOM 772 O O . ILE A 1 100 ? 18.185 38.244 0.952 1.00 63.47 100 ILE A O 1
ATOM 776 N N . GLY A 1 101 ? 20.079 37.756 -0.148 1.00 56.28 101 GLY A N 1
ATOM 777 C CA . GLY A 1 101 ? 20.889 37.551 1.061 1.00 56.28 101 GLY A CA 1
ATOM 778 C C . GLY A 1 101 ? 21.800 36.323 1.067 1.00 56.28 101 GLY A C 1
ATOM 779 O O . GLY A 1 101 ? 22.681 36.250 1.918 1.00 56.28 101 GLY A O 1
ATOM 780 N N . ARG A 1 102 ? 21.677 35.392 0.112 1.00 58.56 102 ARG A N 1
ATOM 781 C CA . ARG A 1 102 ? 22.710 34.359 -0.130 1.00 58.56 102 ARG A CA 1
ATOM 782 C C . ARG A 1 102 ? 23.562 34.688 -1.355 1.00 58.56 102 ARG A C 1
ATOM 784 O O . ARG A 1 102 ? 23.880 33.824 -2.163 1.00 58.56 102 ARG A O 1
ATOM 791 N N . GLY A 1 103 ? 23.923 35.961 -1.503 1.00 52.72 103 GLY A N 1
ATOM 792 C CA . GLY A 1 103 ? 24.935 36.364 -2.469 1.00 52.72 103 GLY A CA 1
ATOM 793 C C . GLY A 1 103 ? 26.253 35.662 -2.147 1.00 52.72 103 GLY A C 1
ATOM 794 O O . GLY A 1 103 ? 26.807 35.854 -1.069 1.00 52.72 103 GLY A O 1
ATOM 795 N N . SER A 1 104 ? 26.718 34.832 -3.082 1.00 60.22 104 SER A N 1
ATOM 796 C CA . SER A 1 104 ? 28.134 34.534 -3.312 1.00 60.22 104 SER A CA 1
ATOM 797 C C . SER A 1 104 ? 28.991 34.309 -2.057 1.00 60.22 104 SER A C 1
ATOM 799 O O . SER A 1 104 ? 29.864 35.113 -1.743 1.00 60.22 104 SER A O 1
ATOM 801 N N . GLN A 1 105 ? 28.837 33.163 -1.390 1.00 53.50 105 GLN A N 1
ATOM 802 C CA . GLN A 1 105 ? 29.972 32.579 -0.667 1.00 53.50 105 GLN A CA 1
ATOM 803 C C . GLN A 1 105 ? 30.797 31.749 -1.653 1.00 53.50 105 GLN A C 1
ATOM 805 O O . GLN A 1 105 ? 30.856 30.524 -1.592 1.00 53.50 105 GLN A O 1
ATOM 810 N N . THR A 1 106 ? 31.421 32.435 -2.610 1.00 55.41 106 THR A N 1
ATOM 811 C CA . THR A 1 106 ? 32.604 31.901 -3.278 1.00 55.41 106 THR A CA 1
ATOM 812 C C . THR A 1 106 ? 33.713 31.890 -2.235 1.00 55.41 106 THR A C 1
ATOM 814 O O . THR A 1 106 ? 34.355 32.907 -1.973 1.00 55.41 106 THR A O 1
ATOM 817 N N . SER A 1 107 ? 33.878 30.736 -1.592 1.00 54.12 107 SER A N 1
ATOM 818 C CA . SER A 1 107 ? 35.059 30.385 -0.815 1.00 54.12 107 SER A CA 1
ATOM 819 C C . SER A 1 107 ? 36.285 30.492 -1.726 1.00 54.12 107 SER A C 1
ATOM 821 O O . SER A 1 107 ? 36.539 29.614 -2.545 1.00 54.12 107 S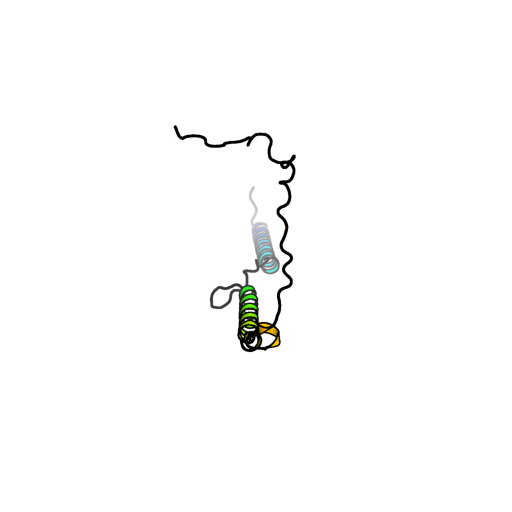ER A O 1
ATOM 823 N N . SER A 1 108 ? 37.013 31.601 -1.614 1.00 52.75 108 SER A N 1
ATOM 824 C CA . SER A 1 108 ? 38.374 31.750 -2.126 1.00 52.75 108 SER A CA 1
ATOM 825 C C . SER A 1 108 ? 39.308 31.825 -0.922 1.00 52.75 108 SER A C 1
ATOM 827 O O . SER A 1 108 ? 39.778 32.895 -0.540 1.00 52.75 108 SER A O 1
ATOM 829 N N . ALA A 1 109 ? 39.530 30.672 -0.293 1.00 48.78 109 ALA A N 1
ATOM 830 C CA . ALA A 1 109 ? 40.641 30.440 0.616 1.00 48.78 109 ALA A CA 1
ATOM 831 C C . ALA A 1 109 ? 41.683 29.595 -0.127 1.00 48.78 109 ALA A C 1
ATOM 833 O O . ALA A 1 109 ? 41.458 28.415 -0.380 1.00 48.78 109 ALA A O 1
ATOM 834 N N . GLY A 1 110 ? 42.812 30.201 -0.488 1.00 44.78 110 GLY A N 1
ATOM 835 C CA . GLY A 1 110 ? 43.931 29.490 -1.102 1.00 44.78 110 GLY A CA 1
ATOM 836 C C . GLY A 1 110 ? 44.904 30.453 -1.764 1.00 44.78 110 GLY A C 1
ATOM 837 O O . GLY A 1 110 ? 44.577 31.009 -2.802 1.00 44.78 110 GLY A O 1
ATOM 838 N N . LYS A 1 111 ? 46.035 30.665 -1.085 1.00 38.12 111 LYS A N 1
ATOM 839 C CA . LYS A 1 111 ? 47.201 31.487 -1.451 1.00 38.12 111 LYS A CA 1
ATOM 840 C C . LYS A 1 111 ? 47.672 31.350 -2.895 1.00 38.12 111 LYS A C 1
ATOM 842 O O . LYS A 1 111 ? 47.679 30.203 -3.389 1.00 38.12 111 LYS A O 1
#

Foldseek 3Di:
DDDPDVCVVVVVVVVVVVVVVVVVCCVVVPPDPPPQDADPVRHRVVVVVVVVVVVVVVVVVVVDDDDPVVCVDPCNVPPDDPDDDDDDDPDDDDDPPPPPPPPDPPPPDDD

Mean predicted aligned error: 20.44 Å

Solvent-accessible surface area (backbone atoms only — not comparable to full-atom values): 7428 Å² total; per-residue (Å²): 136,87,78,59,80,75,52,51,59,52,49,52,52,52,52,52,50,52,54,51,51,50,52,52,48,53,69,74,64,56,76,74,77,79,70,76,62,51,45,100,87,68,44,46,54,73,56,54,57,57,52,53,53,53,52,51,51,48,57,55,55,68,68,63,72,83,71,71,64,57,69,70,31,69,71,53,69,63,57,77,79,86,75,76,84,78,73,90,69,81,83,72,80,78,67,89,82,55,69,91,83,72,74,78,85,73,83,83,83,79,133